Protein AF-A0ABD0Q320-F1 (afdb_monomer)

Solvent-accessible surface area (backbone atoms only — not comparable to full-atom values): 9245 Å² total; per-residue (Å²): 137,92,72,91,77,41,73,68,57,55,51,49,51,52,52,51,52,51,52,51,51,50,51,53,49,55,46,43,75,73,40,38,84,86,54,60,83,72,77,62,81,70,71,84,69,77,72,68,81,82,72,74,79,76,80,89,75,76,83,73,79,82,80,79,79,77,79,82,78,86,74,94,67,96,67,78,84,73,72,57,81,90,70,59,71,88,46,57,85,73,57,66,73,56,55,50,34,41,74,42,69,49,48,89,82,57,26,3,51,48,38,28,50,55,60,58,64,73,51,55,66,76,80,38,26,94,61,82,90,50,72,49,72,81,75,41,81,88,127

Secondary structure (DSSP, 8-state):
--STT-HHHHHHHHHHHHHHHHHHHHHHHHHTTTS----------------PPPGGG--PPP-------------S----TTTS-SSPPPPHHHHHHTTSS-GGGT-HHHHHHHHHHSS-HHHH-SS-SSTHHHH----

Organism: Cirrhinus mrigala (NCBI:txid683832)

Mean predicted aligned error: 18.45 Å

Nearest PDB structures (foldseek):
  8otz-assembly1_B  TM=7.611E-01  e=2.715E-04  Bos taurus
  8snb-assembly1_9N  TM=7.390E-01  e=7.844E-04  Strongylocentrotus purpuratus
  8snb-assembly1_9M  TM=7.328E-01  e=6.429E-04  Strongylocentrotus purpuratus
  8otz-assembly1_C  TM=7.619E-01  e=2.588E-03  Bos taurus

Structure (mmCIF, N/CA/C/O backbone):
data_AF-A0ABD0Q320-F1
#
_entry.id   AF-A0ABD0Q320-F1
#
loop_
_atom_site.group_PDB
_atom_site.id
_atom_site.type_symbol
_atom_site.label_atom_id
_atom_site.label_alt_id
_atom_site.label_comp_id
_atom_site.label_asym_id
_atom_site.label_entity_id
_atom_site.label_seq_id
_atom_site.pdbx_PDB_ins_code
_atom_site.Cartn_x
_atom_site.Cartn_y
_atom_site.Cartn_z
_atom_site.occupancy
_atom_site.B_iso_or_equiv
_atom_site.auth_seq_id
_atom_site.auth_comp_id
_atom_site.auth_asym_id
_atom_site.auth_atom_id
_atom_site.pdbx_PDB_model_num
ATOM 1 N N . MET A 1 1 ? 4.287 -28.740 -8.490 1.00 54.84 1 MET A N 1
ATOM 2 C CA . MET A 1 1 ? 4.914 -27.398 -8.492 1.00 54.84 1 MET A CA 1
ATOM 3 C C . MET A 1 1 ? 4.628 -26.709 -9.825 1.00 54.84 1 MET A C 1
ATOM 5 O O . MET A 1 1 ? 5.418 -26.863 -10.741 1.00 54.84 1 MET A O 1
ATOM 9 N N . ARG A 1 2 ? 3.468 -26.059 -10.008 1.00 59.38 2 ARG A N 1
ATOM 10 C CA . ARG A 1 2 ? 3.020 -25.628 -11.355 1.00 59.38 2 ARG A CA 1
ATOM 11 C C . ARG A 1 2 ? 3.167 -24.129 -11.667 1.00 59.38 2 ARG A C 1
ATOM 13 O O . ARG A 1 2 ? 2.956 -23.760 -12.810 1.00 59.38 2 ARG A O 1
ATOM 20 N N . ASN A 1 3 ? 3.603 -23.294 -10.716 1.00 60.44 3 ASN A N 1
ATOM 21 C CA . ASN A 1 3 ? 3.613 -21.830 -10.888 1.00 60.44 3 ASN A CA 1
ATOM 22 C C . ASN A 1 3 ? 4.949 -21.158 -10.492 1.00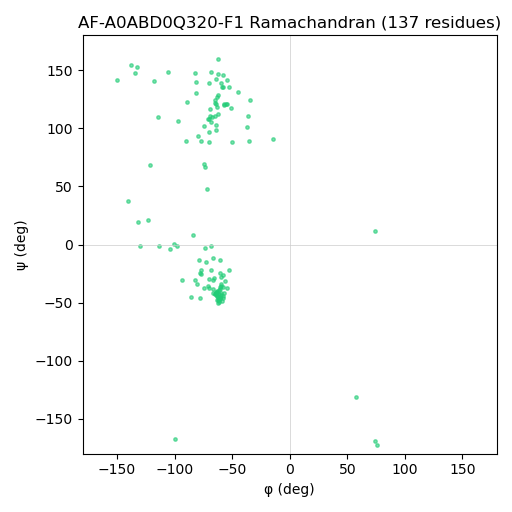 60.44 3 ASN A C 1
ATOM 24 O O . ASN A 1 3 ? 4.957 -19.980 -10.189 1.00 60.44 3 ASN A O 1
ATOM 28 N N . LEU A 1 4 ? 6.078 -21.875 -10.415 1.00 61.38 4 LEU A N 1
ATOM 29 C CA . LEU A 1 4 ? 7.304 -21.330 -9.791 1.00 61.38 4 LEU A CA 1
ATOM 30 C C . LEU A 1 4 ? 8.105 -20.357 -10.693 1.00 61.38 4 LEU A C 1
ATOM 32 O O . LEU A 1 4 ? 9.013 -19.686 -10.216 1.00 61.38 4 LEU A O 1
ATOM 36 N N . LEU A 1 5 ? 7.813 -20.290 -11.995 1.00 70.38 5 LEU A N 1
ATOM 37 C CA . LEU A 1 5 ? 8.603 -19.532 -12.978 1.00 70.38 5 LEU A CA 1
ATOM 38 C C . LEU A 1 5 ? 7.723 -18.812 -14.015 1.00 70.38 5 LEU A C 1
ATOM 40 O O . LEU A 1 5 ? 8.072 -18.735 -15.192 1.00 70.38 5 LEU A O 1
ATOM 44 N N . THR A 1 6 ? 6.564 -18.283 -13.618 1.00 86.56 6 THR A N 1
ATOM 45 C CA . THR A 1 6 ? 5.830 -17.416 -14.549 1.00 86.56 6 THR A CA 1
ATOM 46 C C . THR A 1 6 ? 6.603 -16.109 -14.760 1.00 86.56 6 THR A C 1
ATOM 48 O O . THR A 1 6 ? 7.281 -15.615 -13.855 1.00 86.56 6 THR A O 1
ATOM 51 N N . THR A 1 7 ? 6.501 -15.508 -15.949 1.00 85.56 7 THR A N 1
ATOM 52 C CA . THR A 1 7 ? 7.096 -14.186 -16.228 1.00 85.56 7 THR A CA 1
ATOM 53 C C . THR A 1 7 ? 6.601 -13.130 -15.237 1.00 85.56 7 THR A C 1
ATOM 55 O O . THR A 1 7 ? 7.333 -12.210 -14.873 1.00 85.56 7 THR A O 1
ATOM 58 N N . GLN A 1 8 ? 5.365 -13.280 -14.757 1.00 80.31 8 GLN A N 1
ATOM 59 C CA . GLN A 1 8 ? 4.791 -12.423 -13.728 1.00 80.31 8 GLN A CA 1
ATOM 60 C C . GLN A 1 8 ? 5.558 -12.533 -12.404 1.00 80.31 8 GLN A C 1
ATOM 62 O O . GLN A 1 8 ? 5.933 -11.505 -11.840 1.00 80.31 8 GLN A O 1
ATOM 67 N N . ASP A 1 9 ? 5.840 -13.751 -11.941 1.00 85.38 9 ASP A N 1
ATOM 68 C CA . ASP A 1 9 ? 6.576 -13.971 -10.692 1.00 85.38 9 ASP A CA 1
ATOM 69 C C . ASP A 1 9 ? 8.023 -13.486 -10.805 1.00 85.38 9 ASP A C 1
ATOM 71 O O . ASP A 1 9 ? 8.525 -12.798 -9.917 1.00 85.38 9 ASP A O 1
ATOM 75 N N . GLN A 1 10 ? 8.682 -13.751 -11.937 1.00 86.75 10 GLN A N 1
ATOM 76 C CA . GLN A 1 10 ? 10.038 -13.257 -12.206 1.00 86.75 10 GLN A CA 1
ATOM 77 C C . GLN A 1 10 ? 10.114 -11.725 -12.133 1.00 86.75 10 GLN A C 1
ATOM 79 O O . GLN A 1 10 ? 11.018 -11.166 -11.505 1.00 86.75 10 GLN A O 1
ATOM 84 N N . ASN A 1 11 ? 9.139 -11.034 -12.727 1.00 84.81 11 ASN A N 1
ATOM 85 C CA . ASN A 1 11 ? 9.054 -9.578 -12.671 1.00 84.81 11 ASN A CA 1
ATOM 86 C C . ASN A 1 11 ? 8.762 -9.068 -11.255 1.00 84.81 11 ASN A C 1
ATOM 88 O O . ASN A 1 11 ? 9.344 -8.068 -10.834 1.00 84.81 11 ASN A O 1
ATOM 92 N N . PHE A 1 12 ? 7.914 -9.770 -10.502 1.00 85.19 12 PHE A N 1
ATOM 93 C CA . PHE A 1 12 ? 7.643 -9.445 -9.105 1.00 85.19 12 PHE A CA 1
ATOM 94 C C . PHE A 1 12 ? 8.909 -9.539 -8.241 1.00 85.19 12 PHE A C 1
ATOM 96 O O . PHE A 1 12 ? 9.218 -8.603 -7.502 1.00 85.19 12 PHE A O 1
ATOM 103 N N . TYR A 1 13 ? 9.688 -10.618 -8.374 1.00 88.88 13 TYR A N 1
ATOM 104 C CA . TYR A 1 13 ? 10.953 -10.767 -7.649 1.00 88.88 13 TYR A CA 1
ATOM 105 C C . TYR A 1 13 ? 11.972 -9.702 -8.045 1.00 88.88 13 TYR A C 1
ATOM 107 O O . TYR A 1 13 ? 12.628 -9.129 -7.176 1.00 88.88 13 TYR A O 1
ATOM 115 N N . ARG A 1 14 ? 12.064 -9.373 -9.338 1.00 90.62 14 ARG A N 1
ATOM 116 C CA . ARG A 1 14 ? 12.921 -8.283 -9.814 1.00 90.62 14 ARG A CA 1
ATOM 117 C C . ARG A 1 14 ? 12.557 -6.952 -9.157 1.00 90.62 14 ARG A C 1
ATOM 119 O O . ARG A 1 14 ? 13.443 -6.233 -8.702 1.00 90.62 14 ARG A O 1
ATOM 126 N N . GLU A 1 15 ? 11.269 -6.626 -9.082 1.00 87.44 15 GLU A N 1
ATOM 127 C CA . GLU A 1 15 ? 10.793 -5.406 -8.423 1.00 87.44 15 GLU A CA 1
ATOM 128 C C . GLU A 1 15 ? 11.113 -5.408 -6.920 1.00 87.44 15 GLU A C 1
ATOM 130 O O . GLU A 1 15 ? 11.560 -4.393 -6.382 1.00 87.44 15 GLU A O 1
ATOM 135 N N . LEU A 1 16 ? 10.923 -6.547 -6.248 1.00 91.62 16 LEU A N 1
ATOM 136 C CA . LEU A 1 16 ? 11.201 -6.701 -4.821 1.00 91.62 16 LEU A CA 1
ATOM 137 C C . LEU A 1 16 ? 12.685 -6.477 -4.507 1.00 91.62 16 LEU A C 1
ATOM 139 O O . LEU A 1 16 ? 13.001 -5.680 -3.624 1.00 91.62 16 LEU A O 1
ATOM 143 N N . ILE A 1 17 ? 13.579 -7.101 -5.279 1.00 94.50 17 ILE A N 1
ATOM 144 C CA . ILE A 1 17 ? 15.034 -6.947 -5.137 1.00 94.50 17 ILE A CA 1
ATOM 145 C C . ILE A 1 17 ? 15.444 -5.486 -5.347 1.00 94.50 17 ILE A C 1
ATOM 147 O O . ILE A 1 17 ? 16.201 -4.933 -4.550 1.00 94.50 17 ILE A O 1
ATOM 151 N N . LEU A 1 18 ? 14.923 -4.828 -6.389 1.00 95.38 18 LEU A N 1
ATOM 152 C CA . LEU A 1 18 ? 15.242 -3.424 -6.659 1.00 95.38 18 LEU A CA 1
ATOM 153 C C . LEU A 1 18 ? 14.779 -2.511 -5.518 1.00 95.38 18 LEU A C 1
ATOM 155 O O . LEU A 1 18 ? 15.546 -1.666 -5.059 1.00 95.38 18 LEU A O 1
ATOM 159 N N . LYS A 1 19 ? 13.555 -2.695 -5.008 1.00 93.25 19 LYS A N 1
ATOM 160 C CA . LYS A 1 19 ? 13.045 -1.916 -3.868 1.00 93.25 19 LYS A CA 1
ATOM 161 C C . LYS A 1 19 ? 13.885 -2.112 -2.615 1.00 93.25 19 LYS A C 1
ATOM 163 O O . LYS A 1 19 ? 14.176 -1.143 -1.915 1.00 93.25 19 LYS A O 1
ATOM 168 N N . GLU A 1 20 ? 14.286 -3.344 -2.333 1.00 95.69 20 GLU A N 1
ATOM 169 C CA . GLU A 1 20 ? 15.155 -3.654 -1.202 1.00 95.69 20 GLU A CA 1
ATOM 170 C C . GLU A 1 20 ? 16.533 -2.986 -1.354 1.00 95.69 20 GLU A C 1
ATOM 172 O O . GLU A 1 20 ? 17.028 -2.357 -0.419 1.00 95.69 20 GLU A O 1
ATOM 177 N N . ALA A 1 21 ? 17.132 -3.037 -2.546 1.00 95.81 21 ALA A N 1
ATOM 178 C CA . ALA A 1 21 ? 18.405 -2.376 -2.822 1.00 95.81 21 ALA A CA 1
ATOM 179 C C . ALA A 1 21 ? 18.317 -0.850 -2.634 1.00 95.81 21 ALA A C 1
ATOM 181 O O . ALA A 1 21 ? 19.152 -0.266 -1.941 1.00 95.81 21 ALA A O 1
ATOM 182 N N . TYR A 1 22 ? 17.280 -0.204 -3.181 1.00 94.94 22 TYR A N 1
ATOM 183 C CA . TYR A 1 22 ? 17.070 1.240 -3.029 1.00 94.94 22 TYR A CA 1
ATOM 184 C C . TYR A 1 22 ? 16.802 1.648 -1.583 1.00 94.94 22 TYR A C 1
ATOM 186 O O . TYR A 1 22 ? 17.353 2.644 -1.118 1.00 94.94 22 TYR A O 1
ATOM 194 N N . THR A 1 23 ? 15.980 0.890 -0.855 1.00 94.62 23 THR A N 1
ATOM 195 C CA . THR A 1 23 ? 15.692 1.178 0.559 1.00 94.62 23 THR A CA 1
ATOM 196 C C . THR A 1 23 ? 16.941 1.033 1.421 1.00 94.62 23 THR A C 1
ATOM 198 O O . THR A 1 23 ? 17.218 1.923 2.223 1.00 94.62 23 THR A O 1
ATOM 201 N N . ARG A 1 24 ? 17.755 -0.008 1.202 1.00 94.06 24 ARG A N 1
ATOM 202 C CA . ARG A 1 24 ? 19.062 -0.161 1.861 1.00 94.06 24 ARG A CA 1
ATOM 203 C C . ARG A 1 24 ? 20.016 0.984 1.538 1.00 94.06 24 ARG A C 1
ATOM 205 O O . ARG A 1 24 ? 20.652 1.509 2.448 1.00 94.06 24 ARG A O 1
ATOM 212 N N . LEU A 1 25 ? 20.114 1.388 0.270 1.00 95.12 25 LE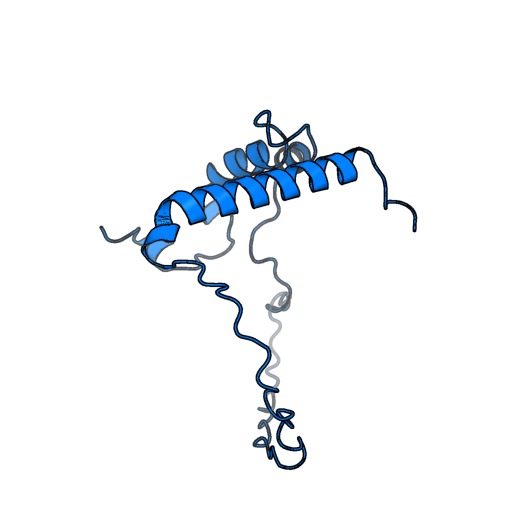U A N 1
ATOM 213 C CA . LEU A 1 25 ? 20.965 2.504 -0.148 1.00 95.12 25 LEU A CA 1
ATOM 214 C C . LEU A 1 25 ? 20.506 3.807 0.511 1.00 95.12 25 LEU A C 1
ATOM 216 O O . LEU A 1 25 ? 21.312 4.485 1.140 1.00 95.12 25 LEU A O 1
ATOM 220 N N . ALA A 1 26 ? 19.215 4.131 0.425 1.00 95.38 26 ALA A N 1
ATOM 221 C CA . ALA A 1 26 ? 18.644 5.332 1.026 1.00 95.38 26 ALA A CA 1
ATOM 222 C C . ALA A 1 26 ? 18.838 5.358 2.547 1.00 95.38 26 ALA A C 1
ATOM 224 O O . ALA A 1 26 ? 19.209 6.391 3.104 1.00 95.38 26 ALA A O 1
ATOM 225 N N . TRP A 1 27 ? 18.638 4.218 3.214 1.00 94.75 27 TRP A N 1
ATOM 226 C CA . TRP A 1 27 ? 18.911 4.078 4.640 1.00 94.75 27 TRP A CA 1
ATOM 227 C C . TRP A 1 27 ? 20.390 4.327 4.940 1.00 94.75 27 TRP A C 1
ATOM 229 O O . TRP A 1 27 ? 20.704 5.163 5.780 1.00 94.75 27 TRP A O 1
ATOM 239 N N . LYS A 1 28 ? 21.310 3.692 4.203 1.00 92.00 28 LYS A N 1
ATOM 240 C CA . LYS A 1 28 ? 22.756 3.885 4.381 1.00 92.00 28 LYS A CA 1
ATOM 241 C C . LYS A 1 28 ? 23.157 5.344 4.164 1.00 92.00 28 LYS A C 1
ATOM 243 O O . LYS A 1 28 ? 23.911 5.889 4.959 1.00 92.00 28 LYS A O 1
ATOM 248 N N . MET A 1 29 ? 22.640 6.009 3.137 1.00 91.88 29 MET A N 1
ATOM 249 C CA . MET A 1 29 ? 22.937 7.423 2.882 1.00 91.88 29 MET A CA 1
ATOM 250 C C . MET A 1 29 ? 22.510 8.326 4.044 1.00 91.88 29 MET A C 1
ATOM 252 O O . MET A 1 29 ? 23.239 9.252 4.386 1.00 91.88 29 MET A O 1
ATOM 256 N N . LYS A 1 30 ? 21.363 8.040 4.673 1.00 93.88 30 LYS A N 1
ATOM 257 C CA . LYS A 1 30 ? 20.847 8.819 5.809 1.00 93.88 30 LYS A CA 1
ATOM 258 C C . LYS A 1 30 ? 21.554 8.496 7.124 1.00 93.88 3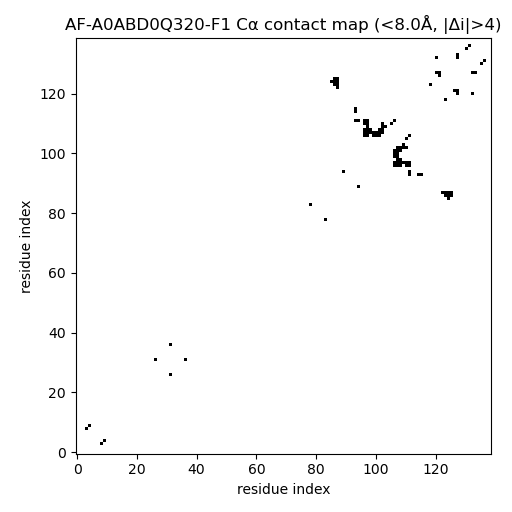0 LYS A C 1
ATOM 260 O O . LYS A 1 30 ? 21.943 9.405 7.842 1.00 93.88 30 LYS A O 1
ATOM 265 N N . TYR A 1 31 ? 21.737 7.213 7.417 1.00 91.56 31 TYR A N 1
ATOM 266 C CA . TYR A 1 31 ? 22.057 6.730 8.761 1.00 91.56 31 TYR A CA 1
ATOM 267 C C . TYR A 1 31 ? 23.457 6.119 8.891 1.00 91.56 31 TYR A C 1
ATOM 269 O O . TYR A 1 31 ? 23.850 5.730 9.985 1.00 91.56 31 TYR A O 1
ATOM 277 N N . SER A 1 32 ? 24.254 6.041 7.817 1.00 87.38 32 SER A N 1
ATOM 278 C CA . SER A 1 32 ? 25.600 5.430 7.877 1.00 87.38 32 SER A CA 1
ATOM 279 C C . SER A 1 32 ? 26.555 6.103 8.859 1.00 87.38 32 SER A C 1
ATOM 281 O O . SER A 1 32 ? 27.453 5.437 9.366 1.00 87.38 32 SER A O 1
ATOM 283 N N . LYS A 1 33 ? 26.380 7.404 9.118 1.00 86.12 33 LYS A N 1
ATOM 284 C CA . LYS A 1 33 ? 27.196 8.155 10.081 1.00 86.12 33 LYS A CA 1
ATOM 285 C C . LYS A 1 33 ? 26.831 7.829 11.531 1.00 86.12 33 LYS A C 1
ATOM 287 O O . LYS A 1 33 ? 27.717 7.764 12.372 1.00 86.12 33 LYS A O 1
ATOM 292 N N . GLU A 1 34 ? 25.543 7.622 11.801 1.00 89.00 34 GLU A N 1
ATOM 293 C CA . GLU A 1 34 ? 24.999 7.319 13.135 1.00 89.00 34 GLU A CA 1
ATOM 294 C C . GLU A 1 34 ? 25.173 5.841 13.498 1.00 89.00 34 GLU A C 1
ATOM 296 O O . GLU A 1 34 ? 25.438 5.496 14.646 1.00 89.00 34 GLU A O 1
ATOM 301 N N . TYR A 1 35 ? 25.087 4.967 12.495 1.00 80.69 35 TYR A N 1
ATOM 302 C CA . TYR A 1 35 ? 25.276 3.527 12.623 1.00 80.69 35 TYR A CA 1
ATOM 303 C C . TYR A 1 35 ? 26.416 3.082 11.707 1.00 80.69 35 TYR A C 1
ATOM 305 O O . TYR A 1 35 ? 26.176 2.397 10.700 1.00 80.69 35 TYR A O 1
ATOM 313 N N . PRO A 1 36 ? 27.668 3.476 12.015 1.00 76.50 36 PRO A N 1
ATOM 314 C CA . PRO A 1 36 ? 28.811 3.029 11.247 1.00 76.50 36 PRO A CA 1
ATOM 315 C C . PRO A 1 36 ? 28.815 1.507 11.279 1.00 76.50 36 PRO A C 1
ATOM 317 O O . PRO A 1 36 ? 28.821 0.881 12.339 1.00 76.50 36 PRO A O 1
ATOM 320 N N . THR A 1 37 ? 28.755 0.904 10.093 1.00 64.12 37 THR A N 1
ATOM 321 C CA . THR A 1 37 ? 28.753 -0.547 9.919 1.00 64.12 37 THR A CA 1
ATOM 322 C C . THR A 1 37 ? 30.166 -1.055 10.187 1.00 64.12 37 THR A C 1
ATOM 324 O O . THR A 1 37 ? 30.874 -1.495 9.288 1.00 64.12 37 THR A O 1
ATOM 327 N N . THR A 1 38 ? 30.627 -0.947 11.430 1.00 59.56 38 THR A N 1
ATOM 328 C CA . THR A 1 38 ? 31.861 -1.560 11.898 1.00 59.56 38 THR A CA 1
ATOM 329 C C . THR A 1 38 ? 31.614 -3.057 12.049 1.00 59.56 38 THR A C 1
ATOM 331 O O . THR A 1 38 ? 31.689 -3.637 13.125 1.00 59.56 38 THR A O 1
ATOM 334 N N . PHE A 1 39 ? 31.446 -3.733 10.912 1.00 55.00 39 PHE A N 1
ATOM 335 C CA . PHE A 1 39 ? 31.957 -5.090 10.745 1.00 55.00 39 PHE A CA 1
ATOM 336 C C . PHE A 1 39 ? 33.491 -5.010 10.634 1.00 55.00 39 PHE A C 1
ATOM 338 O O . PHE A 1 39 ? 34.116 -5.571 9.741 1.00 55.00 39 PHE A O 1
ATOM 345 N N . ALA A 1 40 ? 34.131 -4.265 11.544 1.00 51.44 40 ALA A N 1
ATOM 346 C CA . ALA A 1 40 ? 35.522 -4.516 11.840 1.00 51.44 40 ALA A CA 1
ATOM 347 C C . ALA A 1 40 ? 35.547 -5.978 12.260 1.00 51.44 40 ALA A C 1
ATOM 349 O O . ALA A 1 40 ? 34.812 -6.355 13.173 1.00 51.44 40 ALA A O 1
ATOM 350 N N . SER A 1 41 ? 36.306 -6.778 11.516 1.00 56.88 41 SER A N 1
ATOM 351 C CA . SER A 1 41 ? 36.668 -8.153 11.821 1.00 56.88 41 SER A CA 1
ATOM 352 C C . SER A 1 41 ? 36.862 -8.318 13.328 1.00 56.88 41 SER A C 1
ATOM 354 O O . SER A 1 41 ? 37.955 -8.150 13.870 1.00 56.88 41 SER A O 1
ATOM 356 N N . ARG A 1 42 ? 35.785 -8.649 14.045 1.00 51.97 42 ARG A N 1
ATOM 357 C CA . ARG A 1 42 ? 35.929 -9.339 15.306 1.00 51.97 42 ARG A CA 1
ATOM 358 C C . ARG A 1 42 ? 36.392 -10.697 14.837 1.00 51.97 42 ARG A C 1
ATOM 360 O O . ARG A 1 42 ? 35.576 -11.511 14.412 1.00 51.97 42 ARG A O 1
ATOM 367 N N . ARG A 1 43 ? 37.714 -10.915 14.856 1.00 52.25 43 ARG A N 1
ATOM 368 C CA . ARG A 1 43 ? 38.260 -12.265 14.989 1.00 52.25 43 ARG A CA 1
ATOM 369 C C . ARG A 1 43 ? 37.297 -13.008 15.895 1.00 52.25 43 ARG A C 1
ATOM 371 O O . ARG A 1 43 ? 37.000 -12.507 16.981 1.00 52.25 43 ARG A O 1
ATOM 378 N N . SER A 1 44 ? 36.791 -14.134 15.412 1.00 51.41 44 SER A N 1
ATOM 379 C CA . SER A 1 44 ? 36.073 -15.108 16.214 1.00 51.41 44 SER A CA 1
ATOM 380 C C . SER A 1 44 ? 36.925 -15.414 17.452 1.00 51.41 44 SER A C 1
ATOM 382 O O . SER A 1 44 ? 37.761 -16.312 17.441 1.00 51.41 44 SER A O 1
ATOM 384 N N . LYS A 1 45 ? 36.755 -14.638 18.524 1.00 57.12 45 LYS A N 1
ATOM 385 C CA . LYS A 1 45 ? 36.918 -15.158 19.867 1.00 57.12 45 LYS A CA 1
ATOM 386 C C . LYS A 1 45 ? 35.701 -16.041 19.999 1.00 57.12 45 LYS A C 1
ATOM 388 O O . LYS A 1 45 ? 34.588 -15.521 19.971 1.00 57.12 45 LYS A O 1
ATOM 393 N N . SER A 1 46 ? 35.938 -17.345 19.986 1.00 56.53 46 SER A N 1
ATOM 394 C CA . SER A 1 46 ? 34.958 -18.375 20.284 1.00 56.53 46 SER A CA 1
ATOM 395 C C . SER A 1 46 ? 34.050 -17.877 21.405 1.00 56.53 46 SER A C 1
ATOM 397 O O . SER A 1 46 ? 34.435 -17.841 22.572 1.00 56.53 46 SER A O 1
ATOM 399 N N . ILE A 1 47 ? 32.856 -17.419 21.029 1.00 54.59 47 ILE A N 1
ATOM 400 C CA . ILE A 1 47 ? 31.761 -17.249 21.967 1.00 54.59 47 ILE A CA 1
ATOM 401 C C . ILE A 1 47 ? 31.501 -18.678 22.407 1.00 54.59 47 ILE A C 1
ATOM 403 O O . ILE A 1 47 ? 31.024 -19.489 21.612 1.00 54.59 47 ILE A O 1
ATOM 407 N N . GLY A 1 48 ? 31.972 -19.009 23.613 1.00 55.50 48 GLY A N 1
ATOM 408 C CA . GLY A 1 48 ? 31.707 -20.294 24.238 1.00 55.50 48 GLY A CA 1
ATOM 409 C C . GLY A 1 48 ? 30.233 -20.601 24.046 1.00 55.50 48 GLY A C 1
ATOM 410 O O . GLY A 1 48 ? 29.406 -19.702 24.217 1.00 55.50 48 GLY A O 1
ATOM 411 N N . LEU A 1 49 ? 29.956 -21.820 23.576 1.00 53.66 49 LEU A N 1
ATOM 412 C CA . LEU A 1 49 ? 28.625 -22.298 23.231 1.00 53.66 49 LEU A CA 1
ATOM 413 C C . LEU A 1 49 ? 27.605 -21.722 24.209 1.00 53.66 49 LEU A C 1
ATOM 415 O O . LEU A 1 49 ? 27.611 -22.046 25.397 1.00 53.66 49 LEU A O 1
ATOM 419 N N . PHE A 1 50 ? 26.766 -20.820 23.706 1.00 52.16 50 PHE A N 1
ATOM 420 C CA . PHE A 1 50 ? 25.628 -20.331 24.455 1.00 52.16 50 PHE A CA 1
ATOM 421 C C . PHE A 1 50 ? 24.662 -21.510 24.524 1.00 52.16 50 PHE A C 1
ATOM 423 O O . PHE A 1 50 ? 23.862 -21.714 23.617 1.00 52.16 50 PHE A O 1
ATOM 430 N N . ASN A 1 51 ? 24.811 -22.351 25.546 1.00 62.75 51 ASN A N 1
ATOM 431 C CA . ASN A 1 51 ? 23.848 -23.397 25.838 1.00 62.75 51 ASN A CA 1
ATOM 432 C C . ASN A 1 51 ? 22.586 -22.682 26.335 1.00 62.75 51 ASN A C 1
ATOM 434 O O . ASN A 1 51 ? 22.633 -22.081 27.414 1.00 62.75 51 ASN A O 1
ATOM 438 N N . PRO A 1 52 ? 21.476 -22.675 25.574 1.00 61.59 52 PRO A N 1
ATOM 439 C CA . PRO A 1 52 ? 20.230 -22.154 26.108 1.00 61.59 52 PRO A CA 1
ATOM 440 C C . PRO A 1 52 ? 19.852 -22.984 27.348 1.00 61.59 52 PRO A C 1
ATOM 442 O O . PRO A 1 52 ? 20.041 -24.205 27.343 1.00 61.59 52 PRO A O 1
ATOM 445 N N . PRO A 1 53 ? 19.357 -22.358 28.430 1.00 57.94 53 PRO A N 1
ATOM 446 C CA . PRO A 1 53 ? 18.925 -23.101 29.608 1.00 57.94 53 PRO A CA 1
ATOM 447 C C . PRO A 1 53 ? 17.820 -24.097 29.223 1.00 57.94 53 PRO A C 1
ATOM 449 O O . PRO A 1 53 ? 16.910 -23.751 28.468 1.00 57.94 53 PRO A O 1
ATOM 452 N N . SER A 1 54 ? 17.925 -25.333 29.731 1.00 61.28 54 SER A N 1
ATOM 453 C CA . SER A 1 54 ? 16.978 -26.421 29.447 1.00 61.28 54 SER A CA 1
ATOM 454 C C . SER A 1 54 ? 15.538 -25.990 29.731 1.00 61.28 54 SER A C 1
ATOM 456 O O . SER A 1 54 ? 15.246 -25.396 30.772 1.00 61.28 54 SER A O 1
ATOM 458 N N . VAL A 1 55 ? 14.641 -26.331 28.808 1.00 60.16 55 VAL A N 1
ATOM 459 C CA . VAL A 1 55 ? 13.228 -25.916 28.749 1.00 60.16 55 VAL A CA 1
ATOM 460 C C . VAL A 1 55 ? 12.381 -26.526 29.889 1.00 60.16 55 VAL A C 1
ATOM 462 O O . VAL A 1 55 ? 11.208 -26.201 30.047 1.00 60.16 55 VAL A O 1
ATOM 465 N N . ASP A 1 56 ? 12.974 -27.352 30.753 1.00 61.78 56 ASP A N 1
ATOM 466 C CA . ASP A 1 56 ? 12.268 -28.171 31.750 1.00 61.78 56 ASP A CA 1
ATOM 467 C C . ASP A 1 56 ? 11.707 -27.412 32.968 1.00 61.78 56 ASP A C 1
ATOM 469 O O . ASP A 1 56 ? 11.063 -28.015 33.827 1.00 61.78 56 ASP A O 1
ATOM 473 N N . LYS A 1 57 ? 11.925 -26.095 33.091 1.00 59.09 57 LYS A N 1
ATOM 474 C CA . LYS A 1 57 ? 11.522 -25.327 34.292 1.00 59.09 57 LYS A CA 1
ATOM 475 C C . LYS A 1 57 ? 10.585 -24.146 34.042 1.00 59.09 57 LYS A C 1
ATOM 477 O O . LYS A 1 57 ? 10.460 -23.279 34.903 1.00 59.09 57 LYS A O 1
ATOM 482 N N . LEU A 1 58 ? 9.868 -24.112 32.920 1.00 57.03 58 LEU A N 1
ATOM 483 C CA . LEU A 1 58 ? 8.787 -23.140 32.719 1.00 57.03 58 LEU A CA 1
ATOM 484 C C . LEU A 1 58 ? 7.452 -23.721 33.212 1.00 57.03 58 LEU A C 1
ATOM 486 O O . LEU A 1 58 ? 6.704 -24.341 32.461 1.00 57.03 58 LEU A O 1
ATOM 490 N N . LYS A 1 59 ? 7.135 -23.524 34.499 1.00 64.75 59 LYS A N 1
ATOM 491 C CA . LYS A 1 59 ? 5.778 -23.750 35.026 1.00 64.75 59 LYS A CA 1
ATOM 492 C C . LYS A 1 59 ? 4.914 -22.537 34.668 1.00 64.75 59 LYS A C 1
ATOM 494 O O . LYS A 1 59 ? 4.917 -21.538 35.380 1.00 64.75 59 LYS A O 1
ATOM 499 N N . LEU A 1 60 ? 4.210 -22.614 33.540 1.00 63.59 60 LEU A N 1
ATOM 500 C CA . LEU A 1 60 ? 3.182 -21.635 33.182 1.00 63.59 60 LEU A CA 1
ATOM 501 C C . LEU A 1 60 ? 1.970 -21.798 34.120 1.00 63.59 60 LEU A C 1
ATOM 503 O O . LEU A 1 60 ? 1.597 -22.936 34.425 1.00 63.59 60 LEU A O 1
ATOM 507 N N . PRO A 1 61 ? 1.348 -20.702 34.590 1.00 66.56 61 PRO A N 1
ATOM 508 C CA . PRO A 1 61 ? 0.133 -20.789 35.388 1.00 66.56 61 PRO A CA 1
ATOM 509 C C . PRO A 1 61 ? -1.010 -21.389 34.549 1.00 66.56 61 PRO A C 1
ATOM 511 O O . PRO A 1 61 ? -1.108 -21.102 33.352 1.00 66.56 61 PRO A O 1
ATOM 514 N N . PRO A 1 62 ? -1.877 -22.225 35.146 1.00 65.44 62 PRO A N 1
ATOM 515 C CA . PRO A 1 62 ? -2.987 -22.831 34.429 1.00 65.44 62 PRO A CA 1
ATOM 516 C C . PRO A 1 62 ? -3.965 -21.742 33.988 1.00 65.44 62 PRO A C 1
ATOM 518 O O . PRO A 1 62 ? -4.500 -20.988 34.802 1.00 65.44 62 PRO A O 1
ATOM 521 N N . VAL A 1 63 ? -4.192 -21.664 32.678 1.00 62.28 63 VAL A N 1
ATOM 522 C CA . VAL A 1 63 ? -5.206 -20.796 32.080 1.00 62.28 63 VAL A CA 1
ATOM 523 C C . VAL A 1 63 ? -6.572 -21.244 32.599 1.00 62.28 63 VAL A C 1
ATOM 525 O O . VAL A 1 63 ? -7.039 -22.342 32.294 1.00 62.28 63 VAL A O 1
ATOM 528 N N . VAL A 1 64 ? -7.207 -20.401 33.414 1.00 57.25 64 VAL A N 1
ATOM 529 C CA . VAL A 1 64 ? -8.567 -20.620 33.912 1.00 57.25 64 VAL A CA 1
ATOM 530 C C . VAL A 1 64 ? -9.524 -20.485 32.731 1.00 57.25 64 VAL A C 1
ATOM 532 O O . VAL A 1 64 ? -9.785 -19.382 32.254 1.00 57.25 64 VAL A O 1
ATOM 535 N N . GLN A 1 65 ? -10.050 -21.610 32.248 1.00 57.12 65 GLN A N 1
ATOM 536 C CA . GLN A 1 65 ? -11.139 -21.604 31.277 1.00 57.12 65 GLN A CA 1
ATOM 537 C C . GLN A 1 65 ? -12.393 -21.051 31.959 1.00 57.12 65 GLN A C 1
ATOM 539 O O . GLN A 1 65 ? -12.975 -21.677 32.848 1.00 57.12 65 GLN A O 1
ATOM 544 N N . THR A 1 66 ? -12.796 -19.846 31.569 1.00 48.12 66 THR A N 1
ATOM 545 C CA . THR A 1 66 ? -14.054 -19.246 32.007 1.00 48.12 66 THR A CA 1
ATOM 546 C C . THR A 1 66 ? -15.186 -20.032 31.353 1.00 48.12 66 THR A C 1
ATOM 548 O O . THR A 1 66 ? -15.284 -20.087 30.131 1.00 48.12 66 THR A O 1
ATOM 551 N N . ARG A 1 67 ? -16.020 -20.697 32.160 1.00 53.19 67 ARG A N 1
ATOM 552 C CA . ARG A 1 67 ? -17.171 -21.456 31.657 1.00 53.19 67 ARG A CA 1
ATOM 553 C C . ARG A 1 67 ? -18.150 -20.499 30.981 1.00 53.19 67 ARG A C 1
ATOM 555 O O . ARG A 1 67 ? -18.697 -19.609 31.633 1.00 53.19 67 ARG A O 1
ATOM 562 N N . GLU A 1 68 ? -18.375 -20.699 29.687 1.00 53.66 68 GLU A N 1
ATOM 563 C CA . GLU A 1 68 ? -19.396 -19.986 28.930 1.00 53.66 68 GLU A CA 1
ATOM 564 C C . GLU A 1 68 ? -20.783 -20.364 29.462 1.00 53.66 68 GLU A C 1
ATOM 566 O O . GLU A 1 68 ? -21.259 -21.490 29.329 1.00 53.66 68 GLU A O 1
ATOM 571 N N . LYS A 1 69 ? -21.433 -19.398 30.112 1.00 52.22 69 LYS A N 1
ATOM 572 C CA . LYS A 1 69 ? -22.830 -19.491 30.524 1.00 52.22 69 LYS A CA 1
ATOM 573 C C . LYS A 1 69 ? -23.698 -19.328 29.277 1.00 52.22 69 LYS A C 1
ATOM 575 O O . LYS A 1 69 ? -23.875 -18.207 28.801 1.00 52.22 69 LYS A O 1
ATOM 580 N N . GLN A 1 70 ? -24.221 -20.439 28.759 1.00 47.62 70 GLN A N 1
ATOM 581 C CA . GLN A 1 70 ? -25.232 -20.439 27.703 1.00 47.62 70 GLN A CA 1
ATOM 582 C C . GLN A 1 70 ? -26.432 -19.592 28.156 1.00 47.62 70 GLN A C 1
ATOM 584 O O . GLN A 1 70 ? -27.015 -19.821 29.216 1.00 47.62 70 GLN A O 1
ATOM 589 N N . ARG A 1 71 ? -26.741 -18.549 27.382 1.00 49.31 71 ARG A N 1
ATOM 590 C CA . ARG A 1 71 ? -27.991 -17.793 27.469 1.00 49.31 71 ARG A CA 1
ATOM 591 C C . ARG A 1 71 ? -28.729 -18.026 26.161 1.00 49.31 71 ARG A C 1
ATOM 593 O O . ARG A 1 71 ? -28.295 -17.532 25.122 1.00 49.31 71 ARG A O 1
ATOM 600 N N . ASP A 1 72 ? -29.815 -18.777 26.245 1.00 54.38 72 ASP A N 1
ATOM 601 C CA . ASP A 1 72 ? -30.744 -19.001 25.149 1.00 54.38 72 ASP A CA 1
ATOM 602 C C . ASP A 1 72 ? -31.528 -17.716 24.862 1.00 54.38 72 ASP A C 1
ATOM 604 O O . ASP A 1 72 ? -32.382 -17.289 25.637 1.00 54.38 72 ASP A O 1
ATOM 608 N N . ALA A 1 73 ? -31.205 -17.077 23.742 1.00 58.41 73 ALA A N 1
ATOM 609 C CA . ALA A 1 73 ? -32.074 -16.139 23.042 1.00 58.41 73 ALA A CA 1
ATOM 610 C C . ALA A 1 73 ? -31.729 -16.208 21.545 1.00 58.41 73 ALA A C 1
ATOM 612 O O . ALA A 1 73 ? -30.543 -16.320 21.207 1.00 58.41 73 ALA A O 1
ATOM 613 N N . PRO A 1 74 ? -32.711 -16.138 20.628 1.00 49.47 74 PRO A N 1
ATOM 614 C CA . PRO A 1 74 ? -32.448 -16.245 19.202 1.00 49.47 74 PRO A CA 1
ATOM 615 C C . PRO A 1 74 ? -31.873 -14.914 18.709 1.00 49.47 74 PRO A C 1
ATOM 617 O O . PRO A 1 74 ? -32.594 -13.998 18.321 1.00 49.47 74 PRO A O 1
ATOM 620 N N . ALA A 1 75 ? -30.550 -14.783 18.777 1.00 51.81 75 ALA A N 1
ATOM 621 C CA . ALA A 1 75 ? -29.829 -13.670 18.179 1.00 51.81 75 ALA A CA 1
ATOM 622 C C . ALA A 1 75 ? -29.620 -13.941 16.677 1.00 51.81 75 ALA A C 1
ATOM 624 O O . ALA A 1 75 ? -29.302 -15.075 16.303 1.00 51.81 75 ALA A O 1
ATOM 625 N N . PRO A 1 76 ? -29.762 -12.924 15.808 1.00 52.78 76 PRO A N 1
ATOM 626 C CA . PRO A 1 76 ? -29.518 -13.077 14.381 1.00 52.78 76 PRO A CA 1
ATOM 627 C C . PRO A 1 76 ? -28.081 -13.554 14.171 1.00 52.78 76 PRO A C 1
ATOM 629 O O . PRO A 1 76 ? -27.170 -13.057 14.832 1.00 52.78 76 PRO A O 1
ATOM 632 N N . VAL A 1 77 ? -27.926 -14.542 13.284 1.00 51.81 77 VAL A N 1
ATOM 633 C CA . VAL A 1 77 ? -26.687 -15.201 12.837 1.00 51.81 77 VAL A CA 1
ATOM 634 C C . VAL A 1 77 ? -25.434 -14.416 13.236 1.00 51.81 77 VAL A C 1
ATOM 636 O O . VAL A 1 77 ? -24.968 -13.531 12.514 1.00 51.81 77 VAL A O 1
ATOM 639 N N . ARG A 1 78 ? -24.892 -14.732 14.419 1.00 49.38 78 ARG A N 1
ATOM 640 C CA . ARG A 1 78 ? -23.596 -14.224 14.863 1.00 49.38 78 ARG A CA 1
ATOM 641 C C . ARG A 1 78 ? -22.555 -14.781 13.900 1.00 49.38 78 ARG A C 1
ATOM 643 O O . ARG A 1 78 ? -22.129 -15.922 14.041 1.00 49.38 78 ARG A O 1
ATOM 650 N N . ARG A 1 79 ? -22.142 -13.974 12.920 1.00 53.56 79 ARG A N 1
ATOM 651 C CA . ARG A 1 79 ? -20.847 -14.172 12.264 1.00 53.56 79 ARG A CA 1
ATOM 652 C C . ARG A 1 79 ? -19.818 -14.195 13.389 1.00 53.56 79 ARG A C 1
ATOM 654 O O . ARG A 1 79 ? -19.765 -13.254 14.182 1.00 53.56 79 ARG A O 1
ATOM 661 N N . SER A 1 80 ? -19.084 -15.293 13.514 1.00 53.53 80 SER A N 1
ATOM 662 C CA . SER A 1 80 ? -17.989 -15.417 14.466 1.00 53.53 80 SER A CA 1
ATOM 663 C C . SER A 1 80 ? -17.068 -14.203 14.287 1.00 53.53 80 SER A C 1
ATOM 665 O O . SER A 1 80 ? -16.525 -13.961 13.210 1.00 53.53 80 SER A O 1
ATOM 667 N N . LEU A 1 81 ? -16.929 -13.378 15.330 1.00 53.44 81 LEU A N 1
ATOM 668 C CA . LEU A 1 81 ? -16.080 -12.177 15.289 1.00 53.44 81 LEU A CA 1
ATOM 669 C C . LEU A 1 81 ? -14.605 -12.516 15.007 1.00 53.44 81 LEU A C 1
ATOM 671 O O . LEU A 1 81 ? -13.824 -11.634 14.671 1.00 53.44 81 LEU A O 1
ATOM 675 N N . SER A 1 82 ? -14.236 -13.793 15.116 1.00 54.91 82 SER A N 1
ATOM 676 C CA . SER A 1 82 ? -12.930 -14.337 14.759 1.00 54.91 82 SER A CA 1
ATOM 677 C C . SER A 1 82 ? -12.668 -14.419 13.249 1.00 54.91 82 SER A C 1
ATOM 679 O O . SER A 1 82 ? -11.513 -14.574 12.868 1.00 54.91 82 SER A O 1
ATOM 681 N N . GLU A 1 83 ? -13.686 -14.294 12.388 1.00 57.28 83 GLU A N 1
ATOM 682 C CA . GLU A 1 83 ? -13.544 -14.501 10.934 1.00 57.28 83 GLU A CA 1
ATOM 683 C C . GLU A 1 83 ? -14.121 -13.357 10.081 1.00 57.28 83 GLU A C 1
ATOM 685 O O . GLU A 1 83 ? -14.022 -13.361 8.852 1.00 57.28 83 GLU A O 1
ATOM 690 N N . ALA A 1 84 ? -14.700 -12.334 10.716 1.00 54.97 84 ALA A N 1
ATOM 691 C CA . ALA A 1 84 ? -15.190 -11.162 10.004 1.00 54.97 84 ALA A CA 1
ATOM 692 C C . ALA A 1 84 ? -14.009 -10.404 9.358 1.00 54.97 84 ALA A C 1
ATOM 694 O O . ALA A 1 84 ? -13.058 -10.033 10.053 1.00 54.97 84 ALA A O 1
ATOM 695 N N . PRO A 1 85 ? -14.032 -10.159 8.034 1.00 61.09 85 PRO A N 1
ATOM 696 C CA . PRO A 1 85 ? -12.945 -9.460 7.373 1.00 61.09 85 PRO A CA 1
ATOM 697 C C . PRO A 1 85 ? -12.818 -8.046 7.943 1.00 61.09 85 PRO A C 1
ATOM 699 O O . PRO A 1 85 ? -13.783 -7.287 7.963 1.00 61.09 85 PRO A O 1
ATOM 702 N N . LEU A 1 86 ? -11.598 -7.680 8.351 1.00 73.25 86 LEU A N 1
ATOM 703 C CA . LEU A 1 86 ? -11.267 -6.375 8.943 1.00 73.25 86 LEU A CA 1
ATOM 704 C C . LEU A 1 86 ? -11.721 -5.181 8.077 1.00 73.25 86 LEU A C 1
ATOM 706 O O . LEU A 1 86 ? -11.863 -4.078 8.584 1.00 73.25 86 LEU A O 1
ATOM 710 N N . MET A 1 87 ? -11.936 -5.381 6.771 1.00 84.12 87 MET A N 1
ATOM 711 C CA . MET A 1 87 ? -12.447 -4.374 5.839 1.00 84.12 87 MET A CA 1
ATOM 712 C C . MET A 1 87 ? -13.483 -4.966 4.890 1.00 84.12 87 MET A C 1
ATOM 714 O O . MET A 1 87 ? -13.387 -6.134 4.506 1.00 84.12 87 MET A O 1
ATOM 718 N N . ARG A 1 88 ? -14.371 -4.109 4.379 1.00 87.75 88 ARG A N 1
ATOM 719 C CA . ARG A 1 88 ? -15.308 -4.460 3.310 1.00 87.75 88 ARG A CA 1
ATOM 720 C C . ARG A 1 88 ? -14.577 -4.953 2.050 1.00 87.75 88 ARG A C 1
ATOM 722 O O . ARG A 1 88 ? -13.480 -4.459 1.721 1.00 87.75 88 ARG A O 1
ATOM 729 N N . PRO A 1 89 ? -15.175 -5.910 1.313 1.00 89.19 89 PRO A N 1
ATOM 730 C CA . PRO A 1 89 ? -14.622 -6.385 0.053 1.00 89.19 89 PRO A CA 1
ATOM 731 C C . PRO A 1 89 ? -14.553 -5.250 -0.974 1.00 89.19 89 PRO A C 1
ATOM 733 O O . PRO A 1 89 ? -15.376 -4.338 -1.003 1.00 89.19 89 PRO A O 1
ATOM 736 N N . VAL A 1 90 ? -13.532 -5.296 -1.827 1.00 90.56 90 VAL A N 1
ATOM 737 C CA . VAL A 1 90 ? -13.322 -4.284 -2.870 1.00 90.56 90 VAL A CA 1
ATOM 738 C C . VAL A 1 90 ? -14.196 -4.587 -4.079 1.00 90.56 90 VAL A C 1
ATOM 740 O O . VAL A 1 90 ? -14.383 -5.755 -4.418 1.00 90.56 90 VAL A O 1
ATOM 743 N N . SER A 1 91 ? -14.653 -3.543 -4.778 1.00 91.19 91 SER A N 1
ATOM 744 C CA . SER A 1 91 ? -15.336 -3.707 -6.061 1.00 91.19 91 SER A CA 1
ATOM 745 C C . SER A 1 91 ? -14.481 -4.525 -7.047 1.00 91.19 91 SER A C 1
ATOM 747 O O . SER A 1 91 ? -13.257 -4.335 -7.109 1.00 91.19 91 SER A O 1
ATOM 749 N N . PRO A 1 92 ? -15.089 -5.412 -7.856 1.00 92.12 92 PRO A N 1
ATOM 750 C CA . PRO A 1 92 ? -14.356 -6.242 -8.812 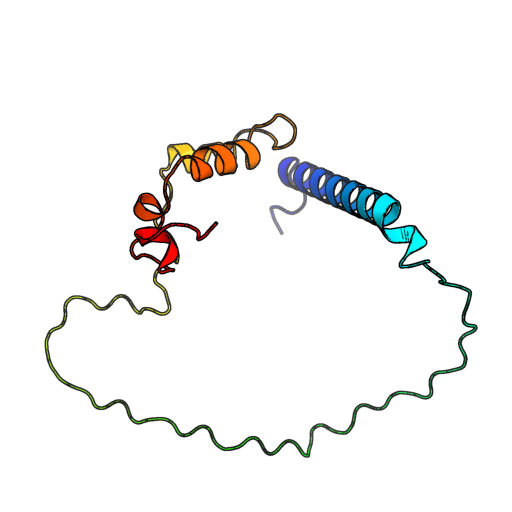1.00 92.12 92 PRO A CA 1
ATOM 751 C C . PRO A 1 92 ? -13.480 -5.424 -9.767 1.00 92.12 92 PRO A C 1
ATOM 753 O O . PRO A 1 92 ? -12.346 -5.805 -10.039 1.00 92.12 92 PRO A O 1
ATOM 756 N N . GLN A 1 93 ? -13.957 -4.252 -10.196 1.00 90.81 93 GLN A N 1
ATOM 757 C CA . GLN A 1 93 ? -13.222 -3.340 -11.075 1.00 90.81 93 GLN A CA 1
ATOM 758 C C . GLN A 1 93 ? -11.933 -2.809 -10.430 1.00 90.81 93 GLN A C 1
ATOM 760 O O . GLN A 1 93 ? -10.873 -2.792 -11.057 1.00 90.81 93 GLN A O 1
ATOM 765 N N . THR A 1 94 ? -11.991 -2.395 -9.161 1.00 91.44 94 THR A N 1
ATOM 766 C CA . THR A 1 94 ? -10.792 -1.942 -8.447 1.00 91.44 94 THR A CA 1
ATOM 767 C C . THR A 1 94 ? -9.880 -3.125 -8.136 1.00 91.44 94 THR A C 1
ATOM 769 O O . THR A 1 94 ? -8.667 -2.988 -8.242 1.00 91.44 94 THR 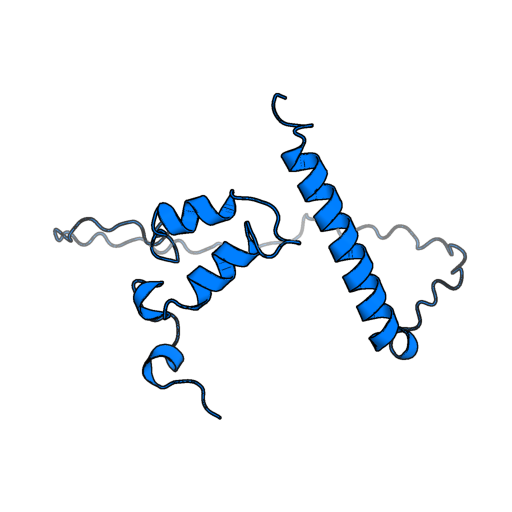A O 1
ATOM 772 N N . LYS A 1 95 ? -10.424 -4.311 -7.834 1.00 91.69 95 LYS A N 1
ATOM 773 C CA . LYS A 1 95 ? -9.624 -5.533 -7.653 1.00 91.69 95 LYS A CA 1
ATOM 774 C C . LYS A 1 95 ? -8.891 -5.940 -8.938 1.00 91.69 95 LYS A C 1
ATOM 776 O O . LYS A 1 95 ? -7.725 -6.309 -8.861 1.00 91.69 95 LYS A O 1
ATOM 781 N N . ALA A 1 96 ? -9.527 -5.825 -10.103 1.00 92.31 96 ALA A N 1
ATOM 782 C CA . ALA A 1 96 ? -8.917 -6.139 -11.396 1.00 92.31 96 ALA A CA 1
ATOM 783 C C . ALA A 1 96 ? -7.688 -5.264 -11.682 1.00 92.31 96 ALA A C 1
ATOM 785 O O . ALA A 1 96 ? -6.675 -5.761 -12.170 1.00 92.31 96 ALA A O 1
ATOM 786 N N . ALA A 1 97 ? -7.730 -3.990 -11.276 1.00 91.25 97 ALA A N 1
ATOM 787 C CA . ALA A 1 97 ? -6.594 -3.082 -11.404 1.00 91.25 97 ALA A CA 1
ATOM 788 C C . ALA A 1 97 ? -5.323 -3.577 -10.693 1.00 91.25 97 ALA A C 1
ATOM 790 O O . ALA A 1 97 ? -4.230 -3.228 -11.123 1.00 91.25 97 ALA A O 1
ATOM 791 N N . LEU A 1 98 ? -5.446 -4.403 -9.644 1.00 90.94 98 LEU A N 1
ATOM 792 C CA . LEU A 1 98 ? -4.299 -4.994 -8.949 1.00 90.94 98 LEU A CA 1
ATOM 793 C C . LEU A 1 98 ? -3.438 -5.851 -9.891 1.00 90.94 98 LEU A C 1
ATOM 795 O O . LEU A 1 98 ? -2.217 -5.869 -9.751 1.00 90.94 98 LEU A O 1
ATOM 799 N N . TYR A 1 99 ? -4.081 -6.534 -10.839 1.00 8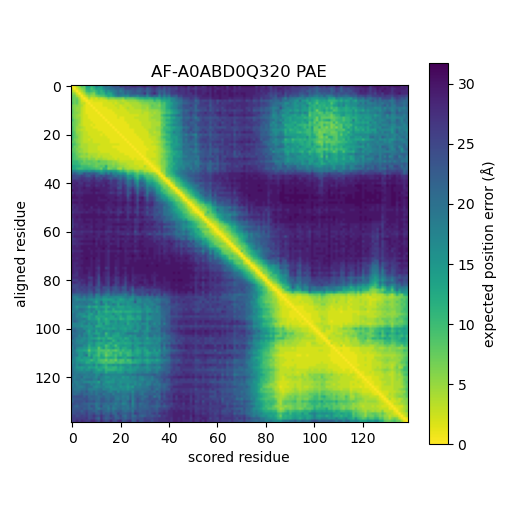9.88 99 TYR A N 1
ATOM 800 C CA . TYR A 1 99 ? -3.455 -7.485 -11.757 1.00 89.88 99 TYR A CA 1
ATOM 801 C C . TYR A 1 99 ? -3.181 -6.890 -13.141 1.00 89.88 99 TYR A C 1
ATOM 803 O O . TYR A 1 99 ? -2.665 -7.579 -14.017 1.00 89.88 99 TYR A O 1
ATOM 811 N N . GLN A 1 100 ? -3.524 -5.618 -13.361 1.00 89.00 100 GLN A N 1
ATOM 812 C CA . GLN A 1 100 ? -3.352 -4.976 -14.656 1.00 89.00 100 GLN A CA 1
ATOM 813 C C . GLN A 1 100 ? -2.054 -4.170 -14.704 1.00 89.00 100 GLN A C 1
ATOM 815 O O . GLN A 1 100 ? -1.975 -3.076 -14.150 1.00 89.00 100 GLN A O 1
ATOM 820 N N . GLY A 1 101 ? -1.056 -4.683 -15.425 1.00 88.25 101 GLY A N 1
ATOM 821 C CA . GLY A 1 101 ? 0.235 -4.020 -15.624 1.00 88.25 101 GLY A CA 1
ATOM 822 C C . GLY A 1 101 ? 1.150 -4.044 -14.394 1.00 88.25 101 GLY A C 1
ATOM 823 O O . GLY A 1 101 ? 0.905 -4.757 -13.422 1.00 88.25 101 GLY A O 1
ATOM 824 N N . LEU A 1 102 ? 2.228 -3.257 -14.448 1.00 82.94 102 LEU A N 1
ATOM 825 C CA . LEU A 1 102 ? 3.290 -3.228 -13.435 1.00 82.94 102 LEU A CA 1
ATOM 826 C C . LEU A 1 102 ? 3.215 -1.974 -12.557 1.00 82.94 102 LEU A C 1
ATOM 828 O O . LEU A 1 102 ? 2.850 -0.892 -13.021 1.00 82.94 102 LEU A O 1
ATOM 832 N N . SER A 1 103 ? 3.626 -2.100 -11.289 1.00 85.38 103 SER A N 1
ATOM 833 C CA . SER A 1 103 ? 3.588 -0.980 -10.337 1.00 85.38 103 SER A CA 1
ATOM 834 C C . SER A 1 103 ? 4.546 0.153 -10.701 1.00 85.38 103 SER A C 1
ATOM 836 O O . SER A 1 103 ? 4.261 1.305 -10.376 1.00 85.38 103 SER A O 1
ATOM 838 N N . ASN A 1 104 ? 5.652 -0.159 -11.379 1.00 80.19 104 ASN A N 1
ATOM 839 C CA . ASN A 1 104 ? 6.656 0.825 -11.791 1.00 80.19 104 ASN A CA 1
ATOM 840 C C . ASN A 1 104 ? 6.122 1.806 -12.847 1.00 80.19 104 ASN A C 1
ATOM 842 O O . ASN A 1 104 ? 6.511 2.965 -12.852 1.00 80.19 104 ASN A O 1
ATOM 846 N N . GLU A 1 105 ? 5.182 1.373 -13.689 1.00 86.81 105 GLU A N 1
ATOM 847 C CA . GLU A 1 105 ? 4.507 2.227 -14.681 1.00 86.81 105 GLU A CA 1
ATOM 848 C C . GLU A 1 105 ? 3.315 2.998 -14.085 1.00 86.81 105 GLU A C 1
ATOM 850 O O . GLU A 1 105 ? 2.496 3.559 -14.810 1.00 86.81 105 GLU A O 1
ATOM 855 N N . GLY A 1 106 ? 3.139 2.957 -12.760 1.00 85.00 106 GLY A N 1
ATOM 856 C CA . GLY A 1 106 ? 1.960 3.507 -12.092 1.00 85.00 106 GLY A CA 1
ATOM 857 C C . GLY A 1 106 ? 0.688 2.671 -12.269 1.00 85.00 106 GLY A C 1
ATOM 858 O O . GLY A 1 106 ? -0.392 3.144 -11.915 1.00 85.00 106 GLY A O 1
ATOM 859 N N . LYS A 1 107 ? 0.793 1.439 -12.788 1.00 89.88 107 LYS A N 1
ATOM 860 C CA . LYS A 1 107 ? -0.314 0.480 -12.947 1.00 89.88 107 LYS A CA 1
ATOM 861 C C . LYS A 1 107 ? -0.310 -0.556 -11.807 1.00 89.88 107 LYS A C 1
ATOM 863 O O . LYS A 1 107 ? 0.338 -0.359 -10.777 1.00 89.88 107 LYS A O 1
ATOM 868 N N . GLY A 1 108 ? -1.081 -1.633 -11.930 1.00 90.38 108 GLY A N 1
ATOM 869 C CA . GLY A 1 108 ? -1.085 -2.753 -10.988 1.00 90.38 108 GLY A CA 1
ATOM 870 C C . GLY A 1 108 ? -1.408 -2.343 -9.548 1.00 90.38 108 GLY A C 1
ATOM 871 O O . GLY A 1 108 ? -2.347 -1.590 -9.260 1.00 90.38 108 GLY A O 1
ATOM 872 N N . ARG A 1 109 ? -0.570 -2.806 -8.613 1.00 90.56 109 ARG A N 1
ATOM 873 C CA . ARG A 1 109 ? -0.713 -2.525 -7.177 1.00 90.56 109 ARG A CA 1
ATOM 874 C C . ARG A 1 109 ? -0.724 -1.029 -6.854 1.00 90.56 109 ARG A C 1
ATOM 876 O O . ARG A 1 109 ? -1.522 -0.615 -6.015 1.00 90.56 109 ARG A O 1
ATOM 883 N N . GLY A 1 110 ? 0.130 -0.223 -7.487 1.00 91.38 110 GLY A N 1
ATOM 884 C CA . GLY A 1 110 ? 0.184 1.221 -7.238 1.00 91.38 110 GLY A CA 1
ATOM 885 C C . GLY A 1 110 ? -1.146 1.903 -7.566 1.00 91.38 110 GLY A C 1
ATOM 886 O O . GLY A 1 110 ? -1.698 2.639 -6.745 1.00 91.38 110 GLY A O 1
ATOM 887 N N . LEU A 1 111 ? -1.716 1.565 -8.723 1.00 92.56 111 LEU A N 1
ATOM 888 C CA . LEU A 1 111 ? -3.014 2.070 -9.169 1.00 92.56 111 LEU A CA 1
ATOM 889 C C . LEU A 1 111 ? -4.157 1.615 -8.255 1.00 92.56 111 LEU A C 1
ATOM 891 O O . LEU A 1 111 ? -5.028 2.413 -7.906 1.00 92.56 111 LEU A O 1
ATOM 895 N N . TYR A 1 112 ? -4.129 0.354 -7.819 1.00 93.69 112 TYR A N 1
ATOM 896 C CA . TYR A 1 112 ?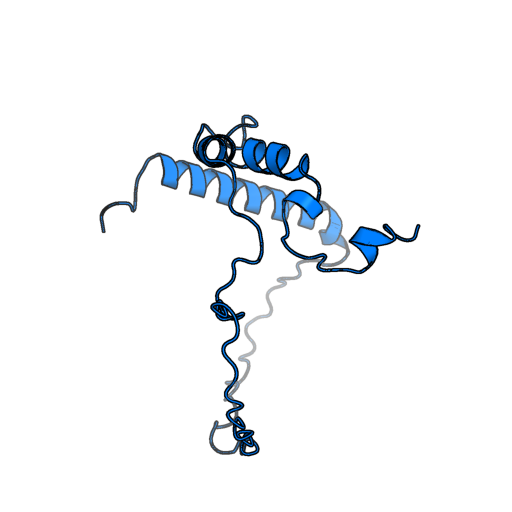 -5.077 -0.176 -6.840 1.00 93.69 112 TYR A CA 1
ATOM 897 C C . TYR A 1 112 ? -5.031 0.592 -5.514 1.00 93.69 112 TYR A C 1
ATOM 899 O O . TYR A 1 112 ? -6.074 1.001 -5.006 1.00 93.69 112 TYR A O 1
ATOM 907 N N . LEU A 1 113 ? -3.836 0.810 -4.957 1.00 92.19 113 LEU A N 1
ATOM 908 C CA . LEU A 1 113 ? -3.679 1.518 -3.687 1.00 92.19 113 LEU A CA 1
ATOM 909 C C . LEU A 1 113 ? -4.150 2.967 -3.801 1.00 92.19 113 LEU A C 1
ATOM 911 O O . LEU A 1 113 ? -4.870 3.427 -2.921 1.00 92.19 113 LEU A O 1
ATOM 915 N N . ARG A 1 114 ? -3.832 3.653 -4.906 1.00 92.56 114 ARG A N 1
ATOM 916 C CA . ARG A 1 114 ? -4.296 5.023 -5.164 1.00 92.56 114 ARG A CA 1
ATOM 917 C C . ARG A 1 114 ? -5.822 5.101 -5.243 1.00 92.56 114 ARG A C 1
ATOM 919 O O . ARG A 1 114 ? -6.418 5.927 -4.561 1.00 92.56 114 ARG A O 1
ATOM 926 N N . LYS A 1 115 ? -6.463 4.200 -5.998 1.00 92.88 115 LYS A N 1
ATOM 927 C CA . LYS A 1 115 ? -7.934 4.103 -6.056 1.00 92.88 115 LYS A CA 1
ATOM 928 C C . LYS A 1 115 ? -8.542 3.781 -4.692 1.00 92.88 115 LYS A C 1
ATOM 930 O O . LYS A 1 115 ? -9.585 4.314 -4.336 1.00 92.88 115 LYS A O 1
ATOM 935 N N . ARG A 1 116 ? -7.899 2.909 -3.910 1.00 91.25 116 ARG A N 1
ATOM 936 C CA . ARG A 1 116 ? -8.402 2.507 -2.592 1.00 91.25 116 ARG A CA 1
ATOM 937 C C . ARG A 1 116 ? -8.166 3.558 -1.505 1.00 91.25 116 ARG A C 1
ATOM 939 O O . ARG A 1 116 ? -8.885 3.532 -0.515 1.00 91.25 116 ARG A O 1
ATOM 946 N N . ALA A 1 117 ? -7.203 4.459 -1.685 1.00 91.38 117 ALA A N 1
ATOM 947 C CA . ALA A 1 117 ? -6.950 5.590 -0.794 1.00 91.38 117 ALA A CA 1
ATOM 948 C C . ALA A 1 117 ? -7.952 6.741 -0.985 1.00 91.38 117 ALA A C 1
ATOM 950 O O . ALA A 1 117 ? -8.188 7.487 -0.047 1.00 91.38 117 ALA A O 1
ATOM 951 N N . GLN A 1 118 ? -8.562 6.866 -2.171 1.00 91.50 118 GLN A N 1
ATOM 952 C CA . GLN A 1 118 ? -9.620 7.855 -2.431 1.00 91.50 118 GLN A CA 1
ATOM 953 C C . GLN A 1 118 ? -10.918 7.562 -1.667 1.00 91.50 118 GLN A C 1
ATOM 955 O O . GLN A 1 118 ? -11.722 8.465 -1.470 1.00 91.50 118 GLN A O 1
ATOM 960 N N . LYS A 1 119 ? -11.135 6.310 -1.247 1.00 90.06 119 LYS A N 1
ATOM 961 C CA . LYS A 1 119 ? -12.288 5.933 -0.427 1.00 90.06 119 LYS A CA 1
ATOM 962 C C . LYS A 1 119 ? -12.028 6.270 1.033 1.00 90.06 119 LYS A C 1
ATOM 964 O O . LYS A 1 119 ? -11.006 5.856 1.587 1.00 90.06 119 LYS A O 1
ATOM 969 N N . GLY A 1 120 ? -12.987 6.954 1.648 1.00 88.50 120 GLY A N 1
ATOM 970 C CA . GLY A 1 120 ? -12.967 7.243 3.073 1.00 88.50 120 GLY A CA 1
ATOM 971 C C . GLY A 1 120 ? -13.010 5.970 3.931 1.00 88.50 120 GLY A C 1
ATOM 972 O O . GLY A 1 120 ? -13.415 4.899 3.459 1.00 88.50 120 GLY A O 1
ATOM 973 N N . PRO A 1 121 ? -12.590 6.061 5.202 1.00 87.06 121 PRO A N 1
ATOM 974 C CA . PRO A 1 121 ? -12.639 4.939 6.131 1.00 87.06 121 PRO A CA 1
ATOM 975 C C . PRO A 1 121 ? -14.058 4.379 6.321 1.00 87.06 121 PRO A C 1
ATOM 977 O O . PRO A 1 121 ? -14.214 3.163 6.365 1.00 87.06 121 PRO A O 1
ATOM 980 N N . GLU A 1 122 ? -15.087 5.225 6.335 1.00 86.38 122 GLU A N 1
ATOM 981 C CA . GLU A 1 122 ? -16.500 4.833 6.500 1.00 86.38 122 GLU A CA 1
ATOM 982 C C . GLU A 1 122 ? -17.002 3.872 5.410 1.00 86.38 122 GLU A C 1
ATOM 984 O O . GLU A 1 122 ? -17.808 2.970 5.645 1.00 86.38 122 GLU A O 1
ATOM 989 N N . GLU A 1 123 ? -16.496 4.021 4.186 1.00 87.94 123 GLU A N 1
ATOM 990 C CA . GLU A 1 123 ? -16.819 3.099 3.099 1.00 87.94 123 GLU A CA 1
ATOM 991 C C . GLU A 1 123 ? -16.032 1.790 3.195 1.00 87.94 123 GLU A C 1
ATOM 993 O O . GLU A 1 123 ? -16.433 0.777 2.617 1.00 87.94 123 GLU A O 1
ATOM 998 N N . LYS A 1 124 ? -14.876 1.815 3.860 1.00 88.75 124 LYS A N 1
ATOM 999 C CA . LYS A 1 124 ? -13.897 0.726 3.872 1.00 88.75 124 LYS A CA 1
ATOM 1000 C C . LYS A 1 124 ? -14.096 -0.216 5.053 1.00 88.75 124 LYS A C 1
ATOM 1002 O O . LYS A 1 124 ? -13.795 -1.404 4.926 1.00 88.75 124 LYS A O 1
ATOM 1007 N N . PHE A 1 125 ? -14.585 0.308 6.165 1.00 87.19 125 PHE A N 1
ATOM 1008 C CA . PHE A 1 125 ? -14.781 -0.400 7.418 1.00 87.19 125 PHE A CA 1
ATOM 1009 C C . PHE A 1 125 ? -16.266 -0.404 7.775 1.00 87.19 125 PHE A C 1
ATOM 1011 O O . PHE A 1 125 ? -16.961 0.581 7.553 1.00 87.19 125 PHE A O 1
ATOM 1018 N N . ASP A 1 126 ? -16.759 -1.521 8.310 1.00 85.81 126 ASP A N 1
ATOM 1019 C CA . ASP A 1 126 ? -18.142 -1.590 8.799 1.00 85.81 126 ASP A CA 1
ATOM 1020 C C . ASP A 1 126 ? -18.343 -0.765 10.071 1.00 85.81 126 ASP A C 1
ATOM 1022 O O . ASP A 1 126 ? -19.428 -0.238 10.295 1.00 85.81 126 ASP A O 1
ATOM 1026 N N . TYR A 1 127 ? -17.284 -0.629 10.869 1.00 83.88 127 TYR A N 1
ATOM 1027 C CA . TYR A 1 127 ? -17.289 0.087 12.135 1.00 83.88 127 TYR A CA 1
ATOM 1028 C C . TYR A 1 127 ? -16.058 0.993 12.234 1.00 83.88 127 TYR A C 1
ATOM 1030 O O . TYR A 1 127 ? -14.993 0.630 11.715 1.00 83.88 127 TYR A O 1
ATOM 1038 N N . PRO A 1 128 ? -16.168 2.151 12.907 1.00 84.06 128 PRO A N 1
ATOM 1039 C CA . PRO A 1 128 ? -15.013 2.986 13.187 1.00 84.06 128 PRO A CA 1
ATOM 1040 C C . PRO A 1 128 ? -14.042 2.225 14.092 1.00 84.06 128 PRO A C 1
ATOM 1042 O O . PRO A 1 128 ? -14.416 1.702 15.139 1.00 84.06 128 PRO A O 1
ATOM 1045 N N . ILE A 1 129 ? -12.781 2.136 13.666 1.00 81.19 129 ILE A N 1
ATOM 1046 C CA . ILE A 1 129 ? -11.742 1.430 14.433 1.00 81.19 129 ILE A CA 1
ATOM 1047 C C . ILE A 1 129 ? -11.177 2.337 15.533 1.00 81.19 129 ILE A C 1
ATOM 1049 O O . ILE A 1 129 ? -10.764 1.857 16.585 1.00 81.19 129 ILE A O 1
ATOM 1053 N N . LEU A 1 130 ? -11.156 3.650 15.295 1.00 82.31 130 LEU A N 1
ATOM 1054 C CA . LEU A 1 130 ? -10.660 4.650 16.234 1.00 82.31 130 LEU A CA 1
ATOM 1055 C C . LEU A 1 130 ? -11.639 5.813 16.358 1.00 82.31 130 LEU A C 1
ATOM 1057 O O . LEU A 1 130 ? -12.313 6.170 15.395 1.00 82.31 130 LEU A O 1
ATOM 1061 N N . SER A 1 131 ? -11.614 6.473 17.517 1.00 81.75 131 SER A N 1
ATOM 1062 C CA . SER A 1 131 ? -12.343 7.722 17.764 1.00 81.75 131 SER A CA 1
ATOM 1063 C C . SER A 1 131 ? -11.911 8.864 16.838 1.00 81.75 131 SER A C 1
ATOM 1065 O O . SER A 1 131 ? -12.6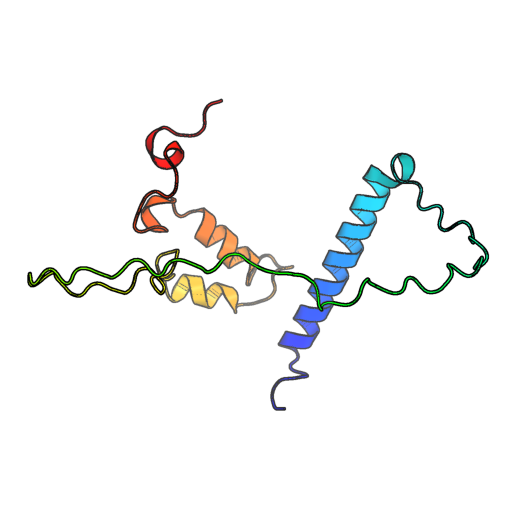96 9.765 16.563 1.00 81.75 131 SER A O 1
ATOM 1067 N N . SER A 1 132 ? -10.689 8.823 16.301 1.00 82.50 132 SER A N 1
ATOM 1068 C CA . SER A 1 132 ? -10.221 9.800 15.313 1.00 82.50 132 SER A CA 1
ATOM 1069 C C . SER A 1 132 ? -10.962 9.730 13.975 1.00 82.50 132 SER A C 1
ATOM 1071 O O . SER A 1 132 ? -10.802 10.634 13.160 1.00 82.50 132 SER A O 1
ATOM 1073 N N . PHE A 1 133 ? -11.768 8.689 13.725 1.00 81.38 133 PHE A N 1
ATOM 1074 C CA . PHE A 1 133 ? -12.653 8.665 12.556 1.00 81.38 133 PHE A CA 1
ATOM 1075 C C . PHE A 1 133 ? -13.799 9.670 12.704 1.00 81.38 133 PHE A C 1
ATOM 1077 O O . PHE A 1 133 ? -14.120 10.331 11.725 1.00 81.38 133 PHE A O 1
ATOM 1084 N N . ASP A 1 134 ? -14.341 9.840 13.914 1.00 79.31 134 ASP A N 1
ATOM 1085 C CA . ASP A 1 134 ? -15.444 10.774 14.179 1.00 79.31 134 ASP A CA 1
ATOM 1086 C C . ASP A 1 134 ? -14.932 12.192 14.457 1.00 79.31 134 ASP A C 1
ATOM 1088 O O . ASP A 1 134 ? -15.449 13.177 13.937 1.00 79.31 134 ASP A O 1
ATOM 1092 N N . TYR A 1 135 ? -13.892 12.304 15.288 1.00 81.00 135 TYR A N 1
ATOM 1093 C CA . TYR A 1 135 ? -13.407 13.595 15.791 1.00 81.00 135 TYR A CA 1
ATOM 1094 C C . TYR A 1 135 ? -12.205 14.148 15.012 1.00 81.00 135 TYR A C 1
ATOM 1096 O O . TYR A 1 135 ? -11.712 15.232 15.324 1.00 81.00 135 TYR A O 1
ATOM 1104 N N . GLY A 1 136 ? -11.716 13.413 14.011 1.00 80.38 136 GLY A N 1
ATOM 1105 C CA . GLY A 1 136 ? -10.540 1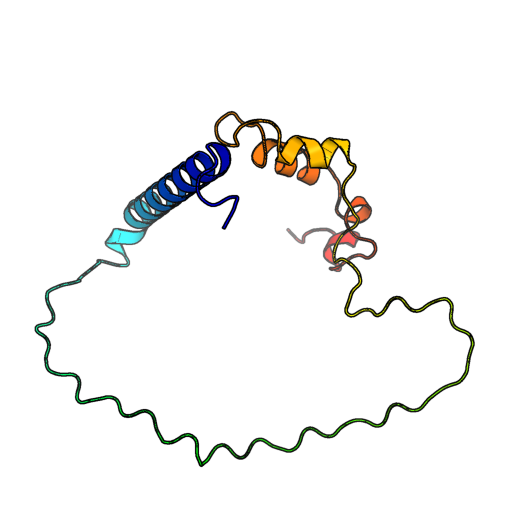3.775 13.227 1.00 80.38 136 GLY A CA 1
ATOM 1106 C C . GLY A 1 136 ? -9.206 13.550 13.950 1.00 80.38 136 GLY A C 1
ATOM 1107 O O . GLY A 1 136 ? -9.119 12.966 15.034 1.00 80.38 136 GLY A O 1
ATOM 1108 N N . TRP A 1 137 ? -8.129 14.011 13.313 1.00 75.44 137 TRP A N 1
ATOM 1109 C CA . TRP A 1 137 ? -6.781 13.986 13.881 1.00 75.44 137 TRP A CA 1
ATOM 1110 C C . TRP A 1 137 ? -6.553 15.282 14.657 1.00 75.44 137 TRP A C 1
ATOM 1112 O O . TRP A 1 137 ? -6.683 16.364 14.087 1.00 75.44 137 TRP A O 1
ATOM 1122 N N . ARG A 1 138 ? -6.225 15.181 15.953 1.00 68.94 138 ARG A N 1
ATOM 1123 C CA . ARG A 1 138 ? -5.797 16.351 16.732 1.00 68.94 138 ARG A CA 1
ATOM 1124 C C . ARG A 1 138 ? -4.481 16.870 16.142 1.00 68.94 138 ARG A C 1
ATOM 1126 O O . ARG A 1 138 ? -3.525 16.101 16.055 1.00 68.94 138 ARG A O 1
ATOM 1133 N N . LEU A 1 139 ? -4.496 18.127 15.702 1.00 55.62 139 LEU A N 1
ATOM 1134 C CA . LEU A 1 139 ? -3.340 18.895 15.232 1.00 55.62 139 LEU A CA 1
ATOM 1135 C C . LEU A 1 139 ? -2.516 19.417 16.410 1.00 55.62 139 LEU A C 1
ATOM 1137 O O . LEU A 1 139 ? -3.140 19.798 17.428 1.00 55.62 139 LEU A O 1
#

InterPro domains:
  IPR054323 Sperm microtubule inner protein 1, C-terminal [PF22589] (61-139)

pLDDT: mean 75.59, std 16.23, range [47.62, 95.81]

Sequence (139 aa):
MRNLLTTQDQNFYRELILKEAYTRLAWKMKYSKEYPTTFASRRSKSIGLFNPPSVDKLKLPPVVQTREKQRDAPAPVRRSLSEAPLMRPVSPQTKAALYQGLSNEGKGRGLYLRKRAQKGPEEKFDYPILSSFDYGWRL

Radius of gyration: 25.63 Å; Cα contacts (8 Å, |Δi|>4): 54; chains: 1; bounding box: 71×47×52 Å

Foldseek 3Di:
DPPPDDPVVVVVVVVVVVVVVVVVVVCCVVCCVVVVPPPVPPPPPPPDPPPPPDPPPDPDDDDPDDDDDDDDDDDPPPPPPVPPPQWDDDDPVLVVQLVPDDVVVCTHPNVSVVVVVVDQPVNIGVDDPDPCSVVNDDD